Protein AF-A0A2N6ASX9-F1 (afdb_monomer_lite)

Sequence (91 aa):
SLAGGLLSFAVMYSMHRFLRPRVSIIGISVMGAVSHNIGQLLMAALIIQNIKIIFYLPLLIVAAVGTGIFVGLASKYMIFGMEKTGAFERR

Structure (mmCIF, N/CA/C/O backbone):
data_AF-A0A2N6ASX9-F1
#
_entry.id   AF-A0A2N6ASX9-F1
#
loop_
_atom_site.group_PDB
_atom_site.id
_atom_site.type_symbol
_atom_site.label_atom_id
_atom_site.label_alt_id
_atom_site.label_comp_id
_atom_site.label_asym_id
_atom_site.label_entity_id
_atom_site.label_seq_id
_atom_site.pdbx_PDB_ins_code
_atom_site.Cartn_x
_atom_site.Cartn_y
_atom_site.Cartn_z
_atom_site.occupancy
_atom_site.B_iso_or_equiv
_atom_site.auth_seq_id
_atom_site.auth_comp_id
_atom_site.auth_asym_id
_atom_site.auth_atom_id
_atom_site.pdbx_PDB_model_num
ATOM 1 N N . SER A 1 1 ? 1.094 5.846 5.109 1.00 82.38 1 SER A N 1
ATOM 2 C CA . SER A 1 1 ? 1.201 5.474 6.539 1.00 82.38 1 SER A CA 1
ATOM 3 C C . SER A 1 1 ? 2.451 4.636 6.801 1.00 82.38 1 SER A C 1
ATOM 5 O O . SER A 1 1 ? 2.813 3.851 5.932 1.00 82.38 1 SER A O 1
ATOM 7 N N . LEU A 1 2 ? 3.102 4.773 7.967 1.00 91.69 2 LEU A N 1
ATOM 8 C CA . LEU A 1 2 ? 4.262 3.945 8.350 1.00 91.69 2 LEU A CA 1
ATOM 9 C C . LEU A 1 2 ? 3.868 2.482 8.592 1.00 91.69 2 LEU A C 1
ATOM 11 O O . LEU A 1 2 ? 4.418 1.593 7.954 1.00 91.69 2 LEU A O 1
ATOM 15 N N . ALA A 1 3 ? 2.872 2.229 9.448 1.00 93.69 3 ALA A N 1
ATOM 16 C CA . ALA A 1 3 ? 2.414 0.870 9.750 1.00 93.69 3 ALA A CA 1
ATOM 17 C C . ALA A 1 3 ? 1.851 0.159 8.509 1.00 93.69 3 ALA A C 1
ATOM 19 O O . ALA A 1 3 ? 2.221 -0.975 8.215 1.00 93.69 3 ALA A O 1
ATOM 20 N N . GLY A 1 4 ? 1.023 0.862 7.726 1.00 94.12 4 GLY A N 1
ATOM 21 C CA . GLY A 1 4 ? 0.555 0.363 6.431 1.00 94.12 4 GLY A CA 1
ATOM 22 C C . GLY A 1 4 ? 1.703 0.133 5.445 1.00 94.12 4 GLY A C 1
ATOM 23 O O . GLY A 1 4 ? 1.713 -0.859 4.727 1.00 94.12 4 GLY A O 1
ATOM 24 N N . GLY A 1 5 ? 2.704 1.016 5.426 1.00 95.00 5 GLY A N 1
ATOM 25 C CA . GLY A 1 5 ? 3.876 0.902 4.557 1.00 95.00 5 GLY A CA 1
ATOM 26 C C . GLY A 1 5 ? 4.731 -0.322 4.872 1.00 95.00 5 GLY A C 1
ATOM 27 O O . GLY A 1 5 ? 5.068 -1.071 3.960 1.00 95.00 5 GLY A O 1
ATOM 28 N N . LEU A 1 6 ? 5.019 -0.569 6.152 1.00 96.94 6 LEU A N 1
ATOM 29 C CA . LEU A 1 6 ? 5.767 -1.747 6.598 1.00 96.94 6 LEU A CA 1
ATOM 30 C C . LEU A 1 6 ? 5.016 -3.045 6.284 1.00 96.94 6 LEU A C 1
ATOM 32 O O . LEU A 1 6 ? 5.612 -3.981 5.751 1.00 96.94 6 LEU A O 1
ATOM 36 N N . LEU A 1 7 ? 3.704 -3.082 6.548 1.00 96.06 7 LEU A N 1
ATOM 37 C CA . LEU A 1 7 ? 2.873 -4.240 6.219 1.00 96.06 7 LEU A CA 1
ATOM 38 C C . LEU A 1 7 ? 2.835 -4.484 4.703 1.00 96.06 7 LEU A C 1
ATOM 40 O O . LEU A 1 7 ? 3.063 -5.605 4.252 1.00 96.06 7 LEU A O 1
ATOM 44 N N . SER A 1 8 ? 2.625 -3.426 3.917 1.00 96.69 8 SER A N 1
ATOM 45 C CA . SER A 1 8 ? 2.657 -3.480 2.453 1.00 96.69 8 SER A CA 1
ATOM 46 C C . SER A 1 8 ? 3.993 -3.988 1.933 1.00 96.69 8 SER A C 1
ATOM 48 O O . SER A 1 8 ? 4.020 -4.842 1.051 1.00 96.69 8 SER A O 1
ATOM 50 N N . PHE A 1 9 ? 5.105 -3.492 2.473 1.00 96.06 9 PHE A N 1
ATOM 51 C CA . PHE A 1 9 ? 6.435 -3.926 2.070 1.00 96.06 9 PHE A CA 1
ATOM 52 C C . PHE A 1 9 ? 6.646 -5.415 2.358 1.00 96.06 9 PHE A C 1
ATOM 54 O O . PHE A 1 9 ? 7.073 -6.148 1.468 1.00 96.06 9 PHE A O 1
ATOM 61 N N . ALA A 1 10 ? 6.285 -5.882 3.555 1.00 97.00 10 ALA A N 1
ATOM 62 C CA . ALA A 1 10 ? 6.405 -7.290 3.925 1.00 97.00 10 ALA A CA 1
A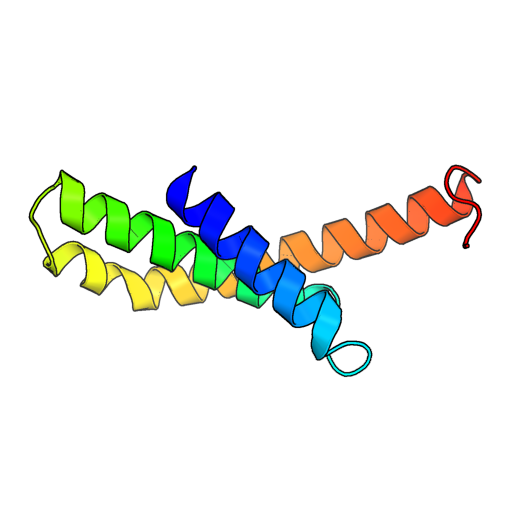TOM 63 C C . ALA A 1 10 ? 5.587 -8.206 2.997 1.00 97.00 10 ALA A C 1
ATOM 65 O O . ALA A 1 10 ? 6.093 -9.235 2.535 1.00 97.00 10 ALA A O 1
ATOM 66 N N . VAL A 1 11 ? 4.349 -7.815 2.670 1.00 96.38 11 VAL A N 1
ATOM 67 C CA . VAL A 1 11 ? 3.480 -8.559 1.743 1.00 96.38 11 VAL A CA 1
ATOM 68 C C . VAL A 1 11 ? 4.069 -8.569 0.334 1.00 96.38 11 VAL A C 1
ATOM 70 O O . VAL A 1 11 ? 4.230 -9.638 -0.257 1.00 96.38 11 VAL A O 1
ATOM 73 N N . MET A 1 12 ? 4.446 -7.405 -0.196 1.00 95.81 12 MET A N 1
ATOM 74 C CA . MET A 1 12 ? 5.006 -7.292 -1.545 1.00 95.81 12 MET A CA 1
ATOM 75 C C . MET A 1 12 ? 6.326 -8.056 -1.683 1.00 95.81 12 MET A C 1
ATOM 77 O O . MET A 1 12 ? 6.517 -8.759 -2.675 1.00 95.81 12 MET A O 1
ATOM 81 N N . TYR A 1 13 ? 7.210 -7.971 -0.685 1.00 95.56 13 TYR A N 1
ATOM 82 C CA . TYR A 1 13 ? 8.471 -8.711 -0.652 1.00 95.56 13 TYR A CA 1
ATOM 83 C C . TYR A 1 13 ? 8.231 -10.223 -0.648 1.00 95.56 13 TYR A C 1
ATOM 85 O O . TYR A 1 13 ? 8.815 -10.944 -1.458 1.00 95.56 13 TYR A O 1
ATOM 93 N N . SER A 1 14 ? 7.320 -10.699 0.204 1.00 94.69 14 SER A N 1
ATOM 94 C CA . SER A 1 14 ? 6.982 -12.123 0.292 1.00 94.69 14 SER A CA 1
ATOM 95 C C . SER A 1 14 ? 6.393 -12.638 -1.023 1.00 94.69 14 SER A C 1
ATOM 97 O O . SER A 1 14 ? 6.835 -13.661 -1.547 1.00 94.69 14 SER A O 1
ATOM 99 N N . MET A 1 15 ? 5.457 -11.899 -1.626 1.00 94.56 15 MET A N 1
ATOM 100 C CA . MET A 1 15 ? 4.898 -12.256 -2.933 1.00 94.56 15 MET A CA 1
ATOM 101 C C . MET A 1 15 ? 5.964 -12.265 -4.028 1.00 94.56 15 MET A C 1
ATOM 103 O O . MET A 1 15 ? 6.026 -13.195 -4.830 1.00 94.56 15 MET A O 1
ATOM 107 N N . HIS A 1 16 ? 6.836 -11.261 -4.051 1.00 92.69 16 HIS A N 1
ATOM 108 C CA . HIS A 1 16 ? 7.910 -11.200 -5.030 1.00 92.69 16 HIS A CA 1
ATOM 109 C C . HIS A 1 16 ? 8.901 -12.364 -4.875 1.00 92.69 16 HIS A C 1
ATOM 111 O O . HIS A 1 16 ? 9.356 -12.911 -5.878 1.00 92.69 16 HIS A O 1
ATOM 117 N N . ARG A 1 17 ? 9.228 -12.756 -3.638 1.00 92.12 17 ARG A N 1
ATO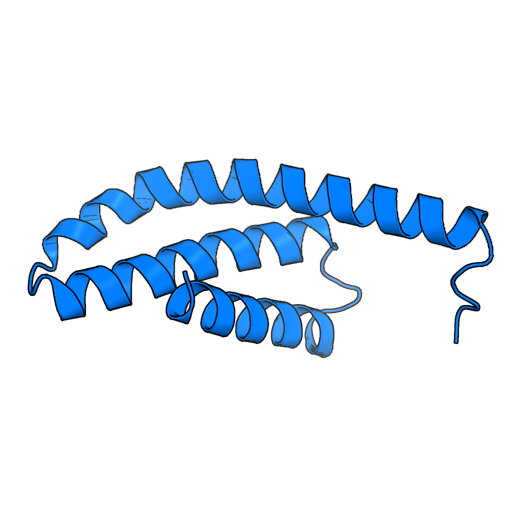M 118 C CA . ARG A 1 17 ? 10.204 -13.813 -3.340 1.00 92.12 17 ARG A CA 1
ATOM 119 C C . ARG A 1 17 ? 9.664 -15.218 -3.595 1.00 92.12 17 ARG A C 1
ATOM 121 O O . ARG A 1 17 ? 10.401 -16.038 -4.132 1.00 92.12 17 ARG A O 1
ATOM 128 N N . PHE A 1 18 ? 8.424 -15.497 -3.198 1.00 91.19 18 PHE A N 1
ATOM 129 C CA . PHE A 1 18 ? 7.878 -16.860 -3.200 1.00 91.19 18 PHE A CA 1
ATOM 130 C C . PHE A 1 18 ? 6.940 -17.153 -4.371 1.00 91.19 18 PHE A C 1
ATOM 132 O O . PHE A 1 18 ? 6.803 -18.308 -4.763 1.00 91.19 18 PHE A O 1
ATOM 139 N N . LEU A 1 19 ? 6.271 -16.136 -4.924 1.00 88.62 19 LEU A N 1
ATOM 140 C CA . LEU A 1 19 ? 5.236 -16.336 -5.942 1.00 88.62 19 LEU A CA 1
ATOM 141 C C . LEU A 1 19 ? 5.693 -15.944 -7.353 1.00 88.62 19 LEU A C 1
ATOM 143 O O . LEU A 1 19 ? 4.979 -16.237 -8.315 1.00 88.62 19 LEU A O 1
ATOM 147 N N . ARG A 1 20 ? 6.868 -15.326 -7.538 1.00 82.12 20 ARG A N 1
ATOM 148 C CA . ARG A 1 20 ? 7.415 -15.152 -8.894 1.00 82.12 20 ARG A CA 1
ATOM 149 C C . ARG A 1 20 ? 7.798 -16.508 -9.502 1.00 82.12 20 ARG A C 1
ATOM 151 O O . ARG A 1 20 ? 8.340 -17.353 -8.796 1.00 82.12 20 ARG A O 1
ATOM 158 N N . PRO A 1 21 ? 7.558 -16.712 -10.813 1.00 81.75 21 PRO A N 1
ATOM 159 C CA . PRO A 1 21 ? 7.045 -15.756 -11.809 1.00 81.75 21 PRO A CA 1
ATOM 160 C C . PRO A 1 21 ? 5.510 -15.743 -11.970 1.00 81.75 21 PRO A C 1
ATOM 162 O O . PRO A 1 21 ? 5.001 -15.096 -12.880 1.00 81.75 21 PRO A O 1
ATOM 165 N N . ARG A 1 22 ? 4.758 -16.446 -11.117 1.00 86.19 22 ARG A N 1
ATOM 166 C CA . ARG A 1 22 ? 3.308 -16.666 -11.277 1.00 86.19 22 ARG A CA 1
ATOM 167 C C . ARG A 1 22 ? 2.453 -15.408 -11.073 1.00 86.19 22 ARG A C 1
ATOM 169 O O . ARG A 1 22 ? 1.287 -15.413 -11.449 1.00 86.19 22 ARG A O 1
ATOM 176 N N . VAL A 1 23 ? 3.007 -14.345 -10.482 1.00 90.00 23 VAL A N 1
ATOM 177 C CA . VAL A 1 23 ? 2.295 -13.086 -10.203 1.00 90.00 23 VAL A CA 1
ATOM 178 C C . VAL A 1 23 ? 2.968 -11.912 -10.912 1.00 90.00 23 VAL A C 1
ATOM 180 O O . VAL A 1 23 ? 4.192 -11.770 -10.893 1.00 90.00 23 VAL A O 1
ATOM 183 N N . SER A 1 24 ? 2.157 -11.052 -11.530 1.00 93.38 24 SER A N 1
ATOM 184 C CA . SER A 1 24 ? 2.621 -9.844 -12.216 1.00 93.38 24 SER A CA 1
ATOM 185 C C . SER A 1 24 ? 2.981 -8.722 -11.235 1.00 93.38 24 SER A C 1
ATOM 187 O O . SER A 1 24 ? 2.476 -8.666 -10.116 1.00 93.38 24 SER A O 1
ATOM 189 N N . ILE A 1 25 ? 3.805 -7.768 -11.684 1.00 92.56 25 ILE A N 1
ATOM 190 C CA . ILE A 1 25 ? 4.127 -6.548 -10.916 1.00 92.56 25 ILE A CA 1
ATOM 191 C C . ILE A 1 25 ? 2.845 -5.792 -10.530 1.00 92.56 25 ILE A C 1
ATOM 193 O O . ILE A 1 25 ? 2.732 -5.308 -9.411 1.00 92.56 25 ILE A O 1
ATOM 197 N N . ILE A 1 26 ? 1.848 -5.773 -11.422 1.00 94.81 26 ILE A N 1
ATOM 198 C CA . ILE A 1 26 ? 0.543 -5.154 -11.166 1.00 94.81 26 ILE A CA 1
ATOM 199 C C . ILE A 1 26 ? -0.177 -5.863 -10.013 1.00 94.81 26 ILE A C 1
ATOM 201 O O . ILE A 1 26 ? -0.651 -5.202 -9.094 1.00 94.81 26 ILE A O 1
ATOM 205 N N . GLY A 1 27 ? -0.210 -7.200 -10.013 1.00 94.25 27 GLY A N 1
ATOM 206 C CA . GLY A 1 27 ? -0.814 -7.975 -8.926 1.00 94.25 27 GLY A CA 1
ATOM 207 C C . GLY A 1 27 ? -0.114 -7.759 -7.581 1.00 94.25 27 GLY A C 1
ATOM 208 O O . GLY A 1 27 ? -0.781 -7.587 -6.562 1.00 94.25 27 GLY A O 1
ATOM 209 N N . ILE A 1 28 ? 1.223 -7.692 -7.581 1.00 95.69 28 ILE A N 1
ATOM 210 C CA . ILE A 1 28 ? 2.008 -7.376 -6.377 1.00 95.69 28 ILE A CA 1
ATOM 211 C C . ILE A 1 28 ? 1.664 -5.966 -5.865 1.00 95.69 28 ILE A C 1
ATOM 213 O O . ILE A 1 28 ? 1.447 -5.798 -4.667 1.00 95.69 28 ILE A O 1
ATOM 217 N N . SER A 1 29 ? 1.542 -4.966 -6.746 1.00 96.81 29 SER A N 1
ATOM 218 C CA . SER A 1 29 ? 1.140 -3.602 -6.361 1.00 96.81 29 SER A CA 1
ATOM 219 C C . SER A 1 29 ? -0.287 -3.517 -5.821 1.00 96.81 29 SER A C 1
ATOM 221 O O . SER A 1 29 ? -0.507 -2.806 -4.844 1.00 96.81 29 SER A O 1
ATOM 223 N N . VAL A 1 30 ? -1.248 -4.251 -6.392 1.00 97.25 30 VAL A N 1
ATOM 224 C CA . VAL A 1 30 ? -2.624 -4.314 -5.860 1.00 97.25 30 VAL A CA 1
ATOM 225 C C . VAL A 1 30 ? -2.641 -4.893 -4.448 1.00 97.25 30 VAL A C 1
ATOM 227 O O . VAL A 1 30 ? -3.232 -4.302 -3.546 1.00 97.25 30 VAL A O 1
ATOM 230 N N . MET A 1 31 ? -1.935 -6.001 -4.221 1.00 96.94 31 MET A N 1
ATOM 231 C CA . MET A 1 31 ? -1.839 -6.602 -2.888 1.00 96.94 31 MET A CA 1
ATOM 232 C C . MET A 1 31 ? -1.105 -5.697 -1.892 1.00 96.94 31 MET A C 1
ATOM 234 O O . MET A 1 31 ? -1.498 -5.615 -0.725 1.00 96.94 31 MET A O 1
ATOM 238 N N . GLY A 1 32 ? -0.086 -4.968 -2.350 1.00 96.75 32 GLY A N 1
ATOM 239 C CA . GLY A 1 32 ? 0.569 -3.913 -1.577 1.00 96.75 32 GLY A CA 1
ATOM 240 C C . GLY A 1 32 ? -0.399 -2.802 -1.167 1.00 96.75 32 GLY A C 1
ATOM 241 O O . GLY A 1 32 ? -0.525 -2.496 0.014 1.00 96.75 32 GLY A O 1
ATOM 242 N N . ALA A 1 33 ? -1.164 -2.250 -2.109 1.00 97.19 33 ALA A N 1
ATOM 243 C CA . ALA A 1 33 ? -2.134 -1.191 -1.827 1.00 97.19 33 ALA A CA 1
ATOM 244 C C . ALA A 1 33 ? -3.226 -1.641 -0.835 1.00 97.19 33 ALA A C 1
ATOM 246 O O . ALA A 1 33 ? -3.558 -0.911 0.102 1.00 97.19 33 ALA A O 1
ATOM 247 N N . VAL A 1 34 ? -3.748 -2.864 -0.988 1.00 97.31 34 VAL A N 1
ATOM 248 C CA . VAL A 1 34 ? -4.751 -3.428 -0.066 1.00 97.31 34 VAL A CA 1
ATOM 249 C C . VAL A 1 34 ? -4.166 -3.600 1.337 1.00 97.31 34 VAL A C 1
ATOM 251 O O . VAL A 1 34 ? -4.760 -3.146 2.316 1.00 97.31 34 VAL A O 1
ATOM 254 N N . SER A 1 35 ? -2.983 -4.206 1.449 1.00 96.94 35 SER A N 1
ATOM 255 C CA . SER A 1 35 ? -2.313 -4.397 2.741 1.00 96.94 35 SER A CA 1
ATOM 256 C C . SER A 1 35 ? -1.888 -3.074 3.388 1.00 96.94 35 SER A C 1
ATOM 258 O O . SER A 1 35 ? -1.988 -2.947 4.608 1.00 96.94 35 SER A O 1
ATOM 260 N N . HIS A 1 36 ? -1.532 -2.051 2.605 1.00 96.62 36 HIS A N 1
ATOM 261 C CA . HIS A 1 36 ? -1.299 -0.699 3.114 1.00 96.62 36 HIS A CA 1
ATOM 262 C C . HIS A 1 36 ? -2.533 -0.135 3.816 1.00 96.62 36 HIS A C 1
ATOM 264 O O . HIS A 1 36 ? -2.434 0.342 4.950 1.00 96.62 36 HIS A O 1
ATOM 270 N N . ASN A 1 37 ? -3.693 -0.225 3.158 1.00 96.38 37 ASN A N 1
ATOM 271 C CA . ASN A 1 37 ? -4.955 0.256 3.709 1.00 96.38 37 ASN A CA 1
ATOM 272 C C . ASN A 1 37 ? -5.342 -0.528 4.964 1.00 96.38 37 ASN A C 1
ATOM 274 O O . ASN A 1 37 ? -5.709 0.091 5.958 1.00 96.38 37 ASN A O 1
ATOM 278 N N . ILE A 1 38 ? -5.178 -1.856 4.967 1.00 95.38 38 ILE A N 1
ATOM 279 C CA . ILE A 1 38 ? -5.420 -2.691 6.154 1.00 95.38 38 ILE A CA 1
ATOM 280 C C . ILE A 1 38 ? -4.526 -2.249 7.318 1.00 95.38 38 ILE A C 1
ATOM 282 O O . ILE A 1 38 ? -5.030 -1.945 8.396 1.00 95.38 38 ILE A O 1
ATOM 286 N N . GLY A 1 39 ? -3.209 -2.166 7.114 1.00 94.81 39 GLY A N 1
ATOM 287 C CA . GLY A 1 39 ? -2.271 -1.806 8.181 1.00 94.81 39 GLY A CA 1
ATOM 288 C C . GLY A 1 39 ? -2.484 -0.383 8.701 1.00 94.81 39 GLY A C 1
ATOM 289 O O . GLY A 1 39 ? -2.389 -0.140 9.904 1.00 94.81 39 GLY A O 1
ATOM 290 N N . GLN A 1 40 ? -2.837 0.554 7.816 1.00 95.38 40 GLN A N 1
ATOM 291 C CA . GLN A 1 40 ? -3.220 1.908 8.209 1.00 95.38 40 GLN A CA 1
ATOM 292 C C . GLN A 1 40 ? -4.491 1.911 9.062 1.00 95.38 40 GLN A C 1
ATOM 294 O O . GLN A 1 40 ? -4.521 2.590 10.087 1.00 95.38 40 GLN A O 1
ATOM 299 N N . LEU A 1 41 ? -5.523 1.174 8.651 1.00 94.62 41 LEU A N 1
ATOM 300 C CA . LEU A 1 41 ? -6.821 1.167 9.321 1.00 94.62 41 LEU A CA 1
ATOM 301 C C . LEU A 1 41 ? -6.765 0.447 10.669 1.00 94.62 41 LEU A C 1
ATOM 303 O O . LEU A 1 41 ? -7.380 0.908 11.624 1.00 94.62 41 LEU A O 1
ATOM 307 N N . LEU A 1 42 ? -5.980 -0.631 10.766 1.00 93.31 42 LEU A N 1
ATOM 308 C CA . LEU A 1 42 ? -5.708 -1.314 12.029 1.00 93.31 42 LEU A CA 1
ATOM 309 C C . LEU A 1 42 ? -5.013 -0.377 13.019 1.00 93.31 42 LEU A C 1
ATOM 311 O O . LEU A 1 42 ? -5.476 -0.244 14.149 1.00 93.31 42 LEU A O 1
ATOM 315 N N . MET A 1 43 ? -3.960 0.336 12.598 1.00 94.44 43 MET A N 1
ATOM 316 C CA . MET A 1 43 ? -3.319 1.311 13.487 1.00 94.44 43 MET A CA 1
ATOM 317 C C . MET A 1 43 ? -4.236 2.480 13.842 1.00 94.44 43 MET A C 1
ATOM 319 O O . MET A 1 43 ? -4.255 2.913 14.990 1.00 94.44 43 MET A O 1
ATOM 323 N N . ALA A 1 44 ? -5.037 2.965 12.894 1.00 93.62 44 ALA A N 1
ATOM 324 C CA . ALA A 1 44 ? -6.020 4.006 13.169 1.00 93.62 44 ALA A CA 1
ATOM 325 C C . ALA A 1 44 ? -7.064 3.542 14.197 1.00 93.62 44 ALA A C 1
ATOM 327 O O . ALA A 1 44 ? -7.368 4.283 15.127 1.00 93.62 44 ALA A O 1
ATOM 328 N N . ALA A 1 45 ? -7.570 2.310 14.079 1.00 92.94 45 ALA A N 1
ATOM 329 C CA . ALA A 1 45 ? -8.519 1.737 15.029 1.00 92.94 45 ALA A CA 1
ATOM 330 C C . ALA A 1 45 ? -7.916 1.597 16.437 1.00 92.94 45 ALA A C 1
ATOM 332 O O . ALA A 1 45 ? -8.617 1.858 17.413 1.00 92.94 45 ALA A O 1
ATOM 333 N N . LEU A 1 46 ? -6.627 1.249 16.545 1.00 92.75 46 LEU A N 1
ATOM 334 C CA . LEU A 1 46 ? -5.907 1.176 17.822 1.00 92.75 46 LEU A CA 1
ATOM 335 C C . LEU A 1 46 ? -5.707 2.556 18.462 1.00 92.75 46 LEU A C 1
ATOM 337 O O . LEU A 1 46 ? -5.906 2.707 19.664 1.00 92.75 46 LEU A O 1
ATOM 341 N N . ILE A 1 47 ? -5.340 3.569 17.674 1.00 93.94 47 ILE A N 1
ATOM 342 C CA . ILE A 1 47 ? -5.091 4.927 18.183 1.00 93.94 47 ILE A CA 1
ATOM 343 C C . ILE A 1 47 ? -6.404 5.619 18.569 1.00 93.94 47 ILE A C 1
ATOM 345 O O . ILE A 1 47 ? -6.492 6.241 19.622 1.00 93.94 47 ILE A O 1
ATOM 349 N N . ILE A 1 48 ? -7.433 5.499 17.727 1.00 92.25 48 ILE A N 1
ATOM 350 C CA . ILE A 1 48 ? -8.732 6.169 17.910 1.00 92.25 48 ILE A CA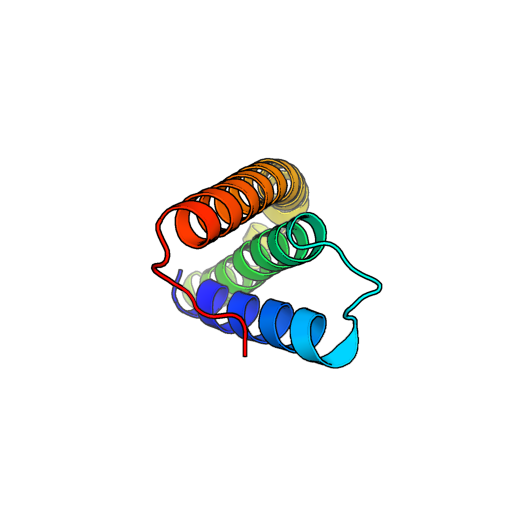 1
ATOM 351 C C . ILE A 1 48 ? -9.650 5.356 18.844 1.00 92.25 48 ILE A C 1
ATOM 353 O O . ILE A 1 48 ? -10.705 5.838 19.246 1.00 92.25 48 ILE A O 1
ATOM 357 N N . GLN A 1 49 ? -9.262 4.122 19.200 1.00 89.69 49 GLN A N 1
ATOM 358 C CA . GLN A 1 49 ? -10.048 3.194 20.028 1.00 89.69 49 GLN A CA 1
ATOM 359 C C . GLN A 1 49 ? -11.465 2.963 19.471 1.00 89.69 49 GLN A C 1
ATOM 361 O O . GLN A 1 49 ? -12.429 2.753 20.204 1.00 89.69 49 GLN A O 1
ATOM 366 N N . ASN A 1 50 ? -11.604 3.007 18.141 1.00 90.31 50 ASN A N 1
ATOM 367 C CA . ASN A 1 50 ? -12.885 2.862 17.463 1.00 90.31 50 ASN A CA 1
ATOM 368 C C . ASN A 1 50 ? -12.797 1.842 16.328 1.00 90.31 50 ASN A C 1
ATOM 370 O O . ASN A 1 50 ? -12.399 2.146 15.201 1.00 90.31 50 ASN A O 1
ATOM 374 N N . ILE A 1 51 ? -13.249 0.624 16.622 1.00 89.50 51 ILE A N 1
ATOM 375 C CA . ILE A 1 51 ? -13.247 -0.490 15.670 1.00 89.50 51 ILE A CA 1
ATOM 376 C C . ILE A 1 51 ? -14.168 -0.250 14.464 1.00 89.50 51 ILE A C 1
ATOM 378 O O . ILE A 1 51 ? -13.961 -0.836 13.403 1.00 89.50 51 ILE A O 1
ATOM 382 N N . LYS A 1 52 ? -15.151 0.658 14.577 1.00 91.75 52 LYS A N 1
ATOM 383 C CA . LYS A 1 52 ? -16.092 0.964 13.485 1.00 91.75 52 LYS A CA 1
ATOM 384 C C . LYS A 1 52 ? -15.397 1.573 12.266 1.00 91.75 52 LYS A C 1
ATOM 386 O O . LYS A 1 52 ? -15.954 1.559 11.176 1.00 91.75 52 LYS A O 1
ATOM 391 N N . ILE A 1 53 ? -14.167 2.059 12.412 1.00 90.56 53 ILE A N 1
ATOM 392 C CA . ILE A 1 53 ? -13.370 2.551 11.285 1.00 90.56 53 ILE A CA 1
ATOM 393 C C . ILE A 1 53 ? -13.079 1.418 10.276 1.00 90.56 53 ILE A C 1
ATOM 395 O O . ILE A 1 53 ? -12.938 1.679 9.085 1.00 90.56 53 ILE A O 1
ATOM 399 N N . ILE A 1 54 ? -13.099 0.146 10.694 1.00 90.81 54 ILE A N 1
ATOM 400 C CA . ILE A 1 54 ? -12.959 -1.000 9.780 1.00 90.81 54 ILE A CA 1
ATOM 401 C C . ILE A 1 54 ? -14.125 -1.094 8.776 1.00 90.81 54 ILE A C 1
ATOM 403 O O . ILE A 1 54 ? -13.943 -1.632 7.689 1.00 90.81 54 ILE A O 1
ATOM 407 N N . PHE A 1 55 ? -15.291 -0.495 9.040 1.00 92.50 55 PHE A N 1
ATOM 408 C CA . PHE A 1 55 ? -16.386 -0.469 8.057 1.00 92.50 55 PHE A CA 1
ATOM 409 C C . PHE A 1 55 ? -16.048 0.308 6.77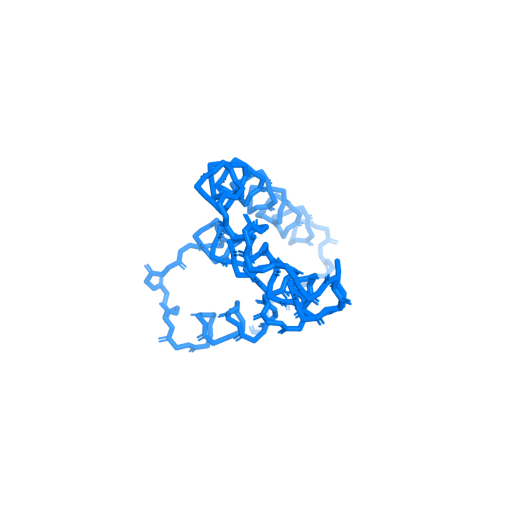4 1.00 92.50 55 PHE A C 1
ATOM 411 O O . PHE A 1 55 ? -16.705 0.102 5.758 1.00 92.50 55 PHE A O 1
ATOM 418 N N . TYR A 1 56 ? -14.999 1.140 6.769 1.00 91.19 56 TYR A N 1
ATOM 419 C CA . TYR A 1 56 ? -14.491 1.778 5.549 1.00 91.19 56 TYR A CA 1
ATOM 420 C C . TYR A 1 56 ? -13.686 0.820 4.654 1.00 91.19 56 TYR A C 1
ATOM 422 O O . TYR A 1 56 ? -13.410 1.151 3.501 1.00 91.19 56 TYR A O 1
ATOM 430 N N . LEU A 1 57 ? -13.311 -0.367 5.150 1.00 92.06 57 LEU A N 1
ATOM 431 C CA . LEU A 1 57 ? -12.449 -1.314 4.441 1.00 92.06 57 LEU A CA 1
ATOM 432 C C . LEU A 1 57 ? -12.989 -1.731 3.058 1.00 92.06 57 LEU A C 1
ATOM 434 O O . LEU A 1 57 ? -12.193 -1.722 2.125 1.00 92.06 57 LEU A O 1
ATOM 438 N N . PRO A 1 58 ? -14.290 -2.032 2.850 1.00 92.19 58 PRO A N 1
ATOM 439 C CA . PRO A 1 58 ? -14.800 -2.393 1.524 1.00 92.19 58 PRO A CA 1
ATOM 440 C C . PRO A 1 58 ? -14.579 -1.283 0.491 1.00 92.19 58 PRO A C 1
ATOM 442 O O . PRO A 1 58 ? -14.076 -1.539 -0.602 1.00 92.19 58 PRO A O 1
ATOM 445 N N . LEU A 1 59 ? -14.869 -0.033 0.865 1.00 95.50 59 LEU A N 1
ATOM 446 C CA . LEU A 1 59 ? -14.635 1.133 0.013 1.00 95.50 59 LEU A CA 1
ATOM 447 C C . LEU A 1 59 ? -13.135 1.332 -0.255 1.00 95.50 59 LEU A C 1
ATOM 449 O O . LEU A 1 59 ? -12.718 1.562 -1.391 1.00 95.50 59 LEU A O 1
ATOM 453 N N . LEU A 1 60 ? -12.312 1.193 0.787 1.00 94.88 60 LEU A N 1
ATOM 454 C CA . LEU A 1 60 ? -10.859 1.316 0.694 1.00 94.88 60 LEU A CA 1
ATOM 455 C C . LEU A 1 60 ? -10.221 0.207 -0.146 1.00 94.88 60 LEU A C 1
ATOM 457 O O . LEU A 1 60 ? -9.192 0.459 -0.766 1.00 94.88 60 LEU A O 1
ATOM 461 N N . ILE A 1 61 ? -10.794 -0.995 -0.190 1.00 95.31 61 ILE A N 1
ATOM 462 C CA . ILE A 1 61 ? -10.318 -2.086 -1.050 1.00 95.31 61 ILE A CA 1
ATOM 463 C C . ILE A 1 61 ? -10.589 -1.753 -2.516 1.00 95.31 61 ILE A C 1
ATOM 465 O O . ILE A 1 61 ? -9.688 -1.900 -3.338 1.00 95.31 61 ILE A O 1
ATOM 469 N N . VAL A 1 62 ? -11.776 -1.239 -2.852 1.00 96.94 62 VAL A N 1
ATOM 470 C CA . VAL A 1 62 ? -12.081 -0.802 -4.227 1.00 96.94 62 VAL A CA 1
ATOM 471 C C . VAL A 1 62 ? -11.099 0.288 -4.674 1.00 96.94 62 VAL A C 1
ATOM 473 O O . VAL A 1 62 ? -10.500 0.190 -5.747 1.00 96.94 62 VAL A O 1
ATOM 476 N N . ALA A 1 63 ? -10.848 1.278 -3.814 1.00 96.50 63 ALA A N 1
ATOM 477 C CA . ALA A 1 63 ? -9.845 2.312 -4.070 1.00 96.50 63 ALA A CA 1
ATOM 478 C C . ALA A 1 63 ? -8.411 1.744 -4.158 1.00 96.50 63 ALA A C 1
ATOM 480 O O . ALA A 1 63 ? -7.619 2.175 -5.001 1.00 96.50 63 ALA A O 1
ATOM 481 N N . ALA A 1 64 ? -8.067 0.755 -3.326 1.00 96.31 64 ALA A N 1
ATOM 482 C CA . ALA A 1 64 ? -6.764 0.091 -3.339 1.00 96.31 64 ALA A CA 1
ATOM 483 C C . ALA A 1 64 ? -6.522 -0.696 -4.629 1.00 96.31 64 ALA A C 1
ATOM 485 O O . ALA A 1 64 ? -5.402 -0.713 -5.129 1.00 96.31 64 ALA A O 1
ATOM 486 N N . VAL A 1 65 ? -7.554 -1.314 -5.205 1.00 97.25 65 VAL A N 1
ATOM 487 C CA . VAL A 1 65 ? -7.436 -1.993 -6.501 1.00 97.25 65 VAL A CA 1
ATOM 488 C C . VAL A 1 65 ? -7.113 -0.981 -7.597 1.00 97.25 65 VAL A C 1
ATOM 490 O O . VAL A 1 65 ? -6.143 -1.171 -8.329 1.00 97.25 65 VAL A O 1
ATOM 493 N N . GLY A 1 66 ? -7.858 0.126 -7.675 1.00 97.12 66 GLY A N 1
ATOM 494 C CA . GLY A 1 66 ? -7.609 1.172 -8.673 1.00 97.12 66 GLY A CA 1
ATOM 495 C C . GLY A 1 66 ? -6.211 1.785 -8.551 1.00 97.12 66 GLY A C 1
ATOM 496 O O . GLY A 1 66 ? -5.450 1.825 -9.520 1.00 97.12 66 GLY A O 1
ATOM 497 N N . THR A 1 67 ? -5.837 2.201 -7.341 1.00 96.38 67 THR A N 1
ATOM 498 C CA . THR A 1 67 ? -4.510 2.782 -7.075 1.00 96.38 67 THR A CA 1
ATOM 499 C C . THR A 1 67 ? -3.387 1.759 -7.253 1.00 96.38 67 THR A C 1
ATOM 501 O O . THR A 1 67 ? -2.358 2.079 -7.841 1.00 96.38 67 THR A O 1
ATOM 504 N N . GLY A 1 68 ? -3.588 0.511 -6.836 1.00 96.62 68 GLY A N 1
ATOM 505 C CA . GLY A 1 68 ? -2.631 -0.577 -7.008 1.00 96.62 68 GLY A CA 1
ATOM 506 C C . GLY A 1 68 ? -2.368 -0.922 -8.473 1.00 96.62 68 GLY A C 1
ATOM 507 O O . GLY A 1 68 ? -1.214 -1.131 -8.850 1.00 96.62 68 GLY A O 1
ATOM 508 N N . ILE A 1 69 ? -3.401 -0.913 -9.322 1.00 97.62 69 ILE A N 1
ATOM 509 C CA . ILE A 1 69 ? -3.234 -1.082 -10.772 1.00 97.62 69 ILE A CA 1
ATOM 510 C C . ILE A 1 69 ? -2.425 0.079 -11.350 1.00 97.62 69 ILE A C 1
ATOM 512 O O . ILE A 1 69 ? -1.463 -0.153 -12.085 1.00 97.62 69 ILE A O 1
ATOM 516 N N . PHE A 1 70 ? -2.783 1.315 -10.995 1.00 97.62 70 PHE A N 1
ATOM 517 C CA . PHE A 1 70 ? -2.091 2.513 -11.468 1.00 97.62 70 PHE A CA 1
ATOM 518 C C . PHE A 1 70 ? -0.604 2.501 -11.092 1.00 97.62 70 PHE A C 1
ATOM 520 O O . PHE A 1 70 ? 0.256 2.660 -11.959 1.00 97.62 70 PHE A O 1
ATOM 527 N N . VAL A 1 71 ? -0.289 2.220 -9.824 1.00 96.62 71 VAL A N 1
ATOM 528 C CA . VAL A 1 71 ? 1.094 2.104 -9.340 1.00 96.62 71 VAL A CA 1
ATOM 529 C C . VAL A 1 71 ? 1.821 0.958 -10.042 1.00 96.62 71 VAL A C 1
ATOM 531 O O . VAL A 1 71 ? 2.950 1.137 -10.485 1.00 96.62 71 VAL A O 1
ATOM 534 N N . GLY A 1 72 ? 1.177 -0.197 -10.214 1.00 95.81 72 GLY A N 1
ATOM 535 C CA . GLY A 1 72 ? 1.774 -1.341 -10.901 1.00 95.81 72 GLY A CA 1
ATOM 536 C C . GLY A 1 72 ? 2.121 -1.061 -12.366 1.00 95.81 72 GLY A C 1
ATOM 537 O O . GLY A 1 72 ? 3.181 -1.474 -12.844 1.00 95.81 72 GLY A O 1
ATOM 538 N N . LEU A 1 73 ? 1.256 -0.332 -13.077 1.00 96.69 73 LEU A N 1
ATOM 539 C CA . LEU A 1 73 ? 1.520 0.133 -14.440 1.00 96.69 73 LEU A CA 1
ATOM 540 C C . LEU A 1 73 ? 2.661 1.150 -14.468 1.00 96.69 73 LEU A C 1
ATOM 542 O O . LEU A 1 73 ? 3.585 0.991 -15.267 1.00 96.69 73 LEU A O 1
ATOM 546 N N . ALA A 1 74 ? 2.635 2.143 -13.577 1.00 96.19 74 ALA A N 1
ATOM 547 C CA . ALA A 1 74 ? 3.695 3.138 -13.462 1.00 96.19 74 ALA A CA 1
ATOM 548 C C . ALA A 1 74 ? 5.056 2.468 -13.213 1.00 96.19 74 ALA A C 1
ATOM 550 O O . ALA A 1 74 ? 5.998 2.702 -13.965 1.00 96.19 74 ALA A O 1
ATOM 551 N N . SER A 1 75 ? 5.143 1.545 -12.249 1.00 94.44 75 SER A N 1
ATOM 552 C CA . SER A 1 75 ? 6.368 0.785 -11.973 1.00 94.44 75 SER A CA 1
ATOM 553 C C . SER A 1 75 ? 6.831 -0.037 -13.176 1.00 94.44 75 SER A C 1
ATOM 555 O O . SER A 1 75 ? 8.024 -0.064 -13.473 1.00 94.44 75 SER A O 1
ATOM 557 N N . LYS A 1 76 ? 5.912 -0.677 -13.911 1.00 93.00 76 LYS A N 1
ATOM 558 C CA . LYS A 1 76 ? 6.259 -1.433 -15.124 1.00 93.00 76 LYS A CA 1
ATOM 559 C C . LYS A 1 76 ? 6.879 -0.531 -16.197 1.00 93.00 76 LYS A C 1
ATOM 561 O O . LYS A 1 76 ? 7.898 -0.902 -16.777 1.00 93.00 76 LYS A O 1
ATOM 566 N N . TYR A 1 77 ? 6.288 0.635 -16.456 1.00 93.38 77 TYR A N 1
ATOM 567 C CA . TYR A 1 77 ? 6.820 1.584 -17.437 1.00 93.38 77 TYR A CA 1
ATOM 568 C C . TYR A 1 77 ? 8.129 2.227 -16.982 1.00 93.38 77 TYR A C 1
ATOM 570 O O . TYR A 1 77 ? 9.017 2.417 -17.807 1.00 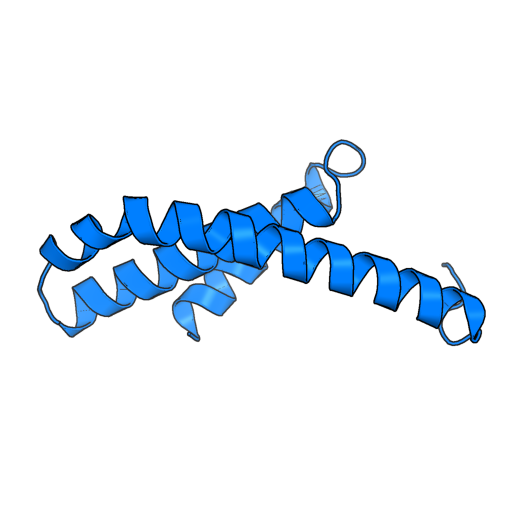93.38 77 TYR A O 1
ATOM 578 N N . MET A 1 78 ? 8.280 2.504 -15.686 1.00 92.25 78 MET A N 1
ATOM 579 C CA . MET A 1 78 ? 9.538 3.000 -15.127 1.00 92.25 78 MET A CA 1
ATOM 580 C C . MET A 1 78 ? 10.667 1.991 -15.328 1.00 92.25 78 MET A C 1
ATOM 582 O O . MET A 1 78 ? 11.712 2.365 -15.849 1.00 92.25 78 MET A O 1
ATOM 586 N N . ILE A 1 79 ? 10.443 0.712 -15.002 1.00 90.25 79 ILE A N 1
ATOM 587 C CA . ILE A 1 79 ? 11.440 -0.348 -15.223 1.00 90.25 79 ILE A CA 1
ATOM 588 C C . ILE A 1 79 ? 11.804 -0.431 -16.709 1.00 90.25 79 ILE A C 1
ATOM 590 O O . ILE A 1 79 ? 12.982 -0.427 -17.048 1.00 90.25 79 ILE A O 1
ATOM 594 N N . PHE A 1 80 ? 10.812 -0.423 -17.602 1.00 88.44 80 PHE A N 1
ATOM 595 C CA . PHE A 1 80 ? 11.058 -0.448 -19.046 1.00 88.44 80 PHE A CA 1
ATOM 596 C C . PHE A 1 80 ? 11.858 0.770 -19.542 1.00 88.44 80 PHE A C 1
ATOM 598 O O . PHE A 1 80 ? 12.753 0.634 -20.375 1.00 88.44 80 PHE A O 1
ATOM 605 N N . GLY A 1 81 ? 11.555 1.964 -19.028 1.00 89.31 81 GLY A N 1
ATOM 606 C CA . GLY A 1 81 ? 12.296 3.184 -19.344 1.00 89.31 81 GLY A CA 1
ATOM 607 C C . GLY A 1 81 ? 13.744 3.130 -18.854 1.00 89.31 81 GLY A C 1
ATOM 608 O O . GLY A 1 81 ? 14.648 3.494 -19.599 1.00 89.31 81 GLY A O 1
ATOM 609 N N . MET A 1 82 ? 13.967 2.623 -17.639 1.00 87.12 82 MET A N 1
ATOM 610 C CA . MET A 1 82 ? 15.301 2.475 -17.044 1.00 87.12 82 MET A CA 1
ATOM 611 C C . MET A 1 82 ? 16.157 1.421 -17.755 1.00 87.12 82 MET A C 1
ATOM 613 O O . MET A 1 82 ? 17.360 1.617 -17.913 1.00 87.12 82 MET A O 1
ATOM 617 N N . GLU A 1 83 ? 15.552 0.326 -18.226 1.00 85.94 83 GLU A N 1
ATOM 618 C CA . GLU A 1 83 ? 16.255 -0.668 -19.049 1.00 85.94 83 GLU A CA 1
ATOM 619 C C . GLU A 1 83 ? 16.729 -0.061 -20.378 1.00 85.94 83 GLU A C 1
ATOM 621 O O . GLU A 1 83 ? 17.819 -0.376 -20.851 1.00 85.94 83 GLU A O 1
ATOM 626 N N . LYS A 1 84 ? 15.952 0.858 -20.967 1.00 82.50 84 LYS A N 1
ATOM 627 C CA . LYS A 1 84 ? 16.328 1.544 -22.212 1.00 82.50 84 LYS A CA 1
ATOM 628 C C . LYS A 1 84 ? 17.471 2.545 -22.057 1.00 82.50 84 LYS A C 1
ATOM 630 O O . LYS A 1 84 ? 18.169 2.795 -23.035 1.00 82.50 84 LYS A O 1
ATOM 635 N N . THR A 1 85 ? 17.648 3.142 -20.882 1.00 82.75 85 THR A N 1
ATOM 636 C CA . THR A 1 85 ? 18.683 4.162 -20.645 1.00 82.75 85 THR A CA 1
ATOM 637 C C . THR A 1 85 ? 20.019 3.577 -20.186 1.00 82.75 85 THR A C 1
ATOM 639 O O . THR A 1 85 ? 20.932 4.337 -19.879 1.00 82.75 85 THR A O 1
ATOM 642 N N . GLY A 1 86 ? 20.152 2.245 -20.127 1.00 71.44 86 GLY A N 1
ATOM 643 C CA . GLY A 1 86 ? 21.373 1.578 -19.662 1.00 71.44 86 GLY A CA 1
ATOM 644 C C . GLY A 1 86 ? 21.637 1.752 -18.163 1.00 71.44 86 GLY A C 1
ATOM 645 O O . GLY A 1 86 ? 22.714 1.419 -17.686 1.00 71.44 86 GLY A O 1
ATOM 646 N N . ALA A 1 87 ? 20.663 2.256 -17.397 1.00 69.69 87 ALA A N 1
ATOM 647 C CA . ALA A 1 87 ? 20.813 2.490 -15.960 1.00 69.69 87 ALA A CA 1
ATOM 648 C C . ALA A 1 87 ? 20.785 1.192 -15.126 1.00 69.69 87 ALA A C 1
ATOM 650 O O . ALA A 1 87 ? 21.041 1.231 -13.924 1.00 69.69 87 ALA A O 1
ATOM 651 N N . PHE A 1 88 ? 20.457 0.051 -15.743 1.00 64.31 88 PHE A N 1
ATOM 652 C CA . PHE A 1 88 ? 20.398 -1.257 -15.097 1.00 64.31 88 PHE A CA 1
ATOM 653 C C . PHE A 1 88 ? 20.926 -2.349 -16.042 1.00 64.31 88 PHE A C 1
ATOM 655 O O . PHE A 1 88 ? 20.206 -2.830 -16.918 1.00 64.31 88 PHE A O 1
ATOM 662 N N . GLU A 1 89 ? 22.176 -2.774 -15.843 1.00 58.00 89 GLU A N 1
ATOM 663 C CA . GLU A 1 89 ? 22.660 -4.066 -16.338 1.00 58.00 89 GLU A CA 1
ATOM 664 C C . GLU A 1 89 ? 21.862 -5.162 -15.612 1.00 58.00 89 GLU A C 1
ATOM 666 O O . GLU A 1 89 ? 21.916 -5.269 -14.381 1.00 58.00 89 GLU A O 1
ATOM 671 N N . ARG A 1 90 ? 21.086 -5.967 -16.348 1.00 54.38 90 ARG A N 1
ATOM 672 C CA . ARG A 1 90 ? 20.427 -7.151 -15.779 1.00 54.38 90 ARG A CA 1
ATOM 673 C C . ARG A 1 90 ? 21.508 -8.106 -15.258 1.00 54.38 90 ARG A C 1
ATOM 675 O O . ARG A 1 90 ? 22.198 -8.732 -16.056 1.00 54.38 90 ARG A O 1
ATOM 682 N N . ARG A 1 91 ? 21.647 -8.201 -13.934 1.00 48.22 91 ARG A N 1
ATOM 683 C CA . ARG A 1 91 ? 22.247 -9.372 -13.281 1.00 48.22 91 ARG A CA 1
ATOM 684 C C . ARG A 1 91 ? 21.258 -10.528 -13.260 1.00 48.22 91 ARG A C 1
ATOM 686 O O . ARG A 1 91 ? 20.047 -10.253 -13.092 1.00 48.22 91 ARG A O 1
#

Foldseek 3Di:
DVQLQVQLCVQLVCCVVPVPPVDALLRSLLSSLLSSVVRVQVVVCVVVVNPCSCVCSVVSSVVSNVVSNVVSVVVVVVVVVCVVVVVDDDD

Secondary structure (DSSP, 8-state):
-HH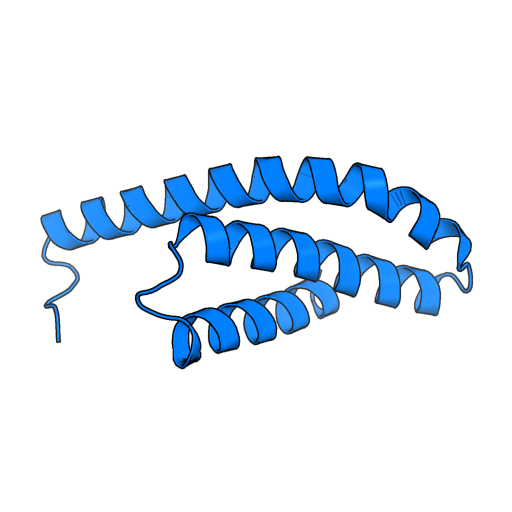HHHHHHHHHHHHHHHTTTTS-HHHHHHHHHHHHHHHHHHHHHHHHT-GGGGGGHHHHHHHHHHHHHHHHHHHHHHHHHHHHTT-----

Radius of gyration: 15.46 Å; chains: 1; bounding box: 39×23×42 Å

pLDDT: mean 91.18, std 9.11, range [48.22, 97.62]